Protein AF-A0A1J3GDL6-F1 (afdb_monomer_lite)

Secondary structure (DSSP, 8-state):
--------HHHHHHHHHHHHHHHHHHHHHHHHHHHHHHTTS-S--S-TTHHHHHHHHHHHS--HHHHSPTT----EEETTS-HHHHHHHHHHTT-S-EEEEETTEEEEEE-

Sequence (111 aa):
GEVIALLDIAKCLYDAIVRMERSVEKGKAIAAAVEGVEKNWGTSIAGPNTFMETLRERIFKPSLSTIIPENTKVLTVGFEETILEVTMKMVEYQSSSAMVMVENKLAGILT

Foldseek 3Di:
DDCPDDDPVVVVVVVVVVVLVVLVVVLVVVVVVVVVVCVVPDDDDDDPPDVVVVVCCCSVPPDPPNVDDDPPDAAEDEPPDDPVVVVVVCVVVVHPKYFYDDPNDGPDMDD

Organism: Noccaea caerulescens (NCBI:txid107243)

pLDDT: mean 80.89, std 15.31, range [46.44, 97.62]

InterPro domains:
  IPR046342 CBS domain superfamily [SSF54631] (51-111)

Radius of gyration: 22.68 Å; chains: 1; bounding box: 58×32×50 Å

Structure (mmCIF, N/CA/C/O backbone):
data_AF-A0A1J3GDL6-F1
#
_entry.id   AF-A0A1J3GDL6-F1
#
loop_
_atom_site.group_PDB
_atom_site.id
_atom_site.type_symbol
_atom_site.label_atom_id
_atom_site.label_alt_id
_atom_site.label_comp_id
_atom_site.label_asym_id
_atom_site.label_entity_id
_atom_site.label_seq_id
_atom_site.pdbx_PDB_ins_code
_atom_site.Cartn_x
_atom_site.Cartn_y
_atom_site.Cartn_z
_atom_site.occupancy
_atom_site.B_iso_or_equiv
_atom_site.auth_seq_id
_atom_site.auth_comp_id
_atom_site.auth_asym_id
_atom_site.auth_atom_id
_atom_site.pdbx_PDB_model_num
ATOM 1 N N . GLY A 1 1 ? -22.776 8.693 7.623 1.00 55.97 1 GLY A N 1
ATOM 2 C CA . GLY A 1 1 ? -21.449 9.141 7.178 1.00 55.97 1 GLY A CA 1
ATOM 3 C C . GLY A 1 1 ? -21.651 10.109 6.045 1.00 55.97 1 GLY A C 1
ATOM 4 O O . GLY A 1 1 ? -22.369 9.779 5.112 1.00 55.97 1 GLY A O 1
ATOM 5 N N . GLU A 1 2 ? -21.115 11.312 6.185 1.00 74.00 2 GLU A N 1
ATOM 6 C CA . GLU A 1 2 ? -21.140 12.331 5.140 1.00 74.00 2 GLU A CA 1
ATOM 7 C C . GLU A 1 2 ? -19.976 12.070 4.176 1.00 74.00 2 GLU A C 1
ATOM 9 O O . GLU A 1 2 ? -18.868 11.748 4.612 1.00 74.00 2 GLU A O 1
ATOM 14 N N . VAL A 1 3 ? -20.225 12.138 2.868 1.00 79.06 3 VAL A N 1
ATOM 15 C CA . VAL A 1 3 ? -19.162 11.999 1.865 1.00 79.06 3 VAL A CA 1
ATOM 16 C C . VAL A 1 3 ? -18.397 13.318 1.824 1.00 79.06 3 VAL A C 1
ATOM 18 O O . VAL A 1 3 ? -18.839 14.276 1.200 1.00 79.06 3 VAL A O 1
ATOM 21 N N . ILE A 1 4 ? -17.259 13.367 2.516 1.00 82.00 4 ILE A N 1
ATOM 22 C CA . ILE A 1 4 ? -16.439 14.583 2.653 1.00 82.00 4 ILE A CA 1
ATOM 23 C C . ILE A 1 4 ? -15.422 14.781 1.514 1.00 82.00 4 ILE A C 1
ATOM 25 O O . ILE A 1 4 ? -14.791 15.831 1.433 1.00 82.00 4 ILE A O 1
ATOM 29 N N . ALA A 1 5 ? -15.254 13.791 0.629 1.00 80.19 5 ALA A N 1
ATOM 30 C CA . ALA A 1 5 ? -14.424 13.879 -0.573 1.00 80.19 5 ALA A CA 1
ATOM 31 C C . ALA A 1 5 ? -14.796 12.787 -1.591 1.00 80.19 5 ALA A C 1
ATOM 33 O O . ALA A 1 5 ? -15.288 11.722 -1.217 1.00 80.19 5 ALA A O 1
ATOM 34 N N . LEU A 1 6 ? -14.508 13.037 -2.872 1.00 87.62 6 LEU A N 1
ATOM 35 C CA . LEU A 1 6 ? -14.639 12.064 -3.959 1.00 87.62 6 LEU A CA 1
ATOM 36 C C . LEU A 1 6 ? -13.286 11.885 -4.654 1.00 87.62 6 LEU A C 1
ATOM 38 O O . LEU A 1 6 ? -12.638 12.868 -5.018 1.00 87.62 6 LEU A O 1
ATOM 42 N N . LEU A 1 7 ? -12.869 10.633 -4.846 1.00 89.00 7 LEU A N 1
ATOM 43 C CA . LEU A 1 7 ? -11.665 10.300 -5.600 1.00 89.00 7 LEU A CA 1
ATOM 44 C C . LEU A 1 7 ? -12.026 10.048 -7.064 1.00 89.00 7 LEU A C 1
ATOM 46 O O . LEU A 1 7 ? -12.726 9.088 -7.383 1.00 89.00 7 LEU A O 1
ATOM 50 N N . ASP A 1 8 ? -11.504 10.881 -7.959 1.00 92.94 8 ASP A N 1
ATOM 51 C CA . ASP A 1 8 ? -11.576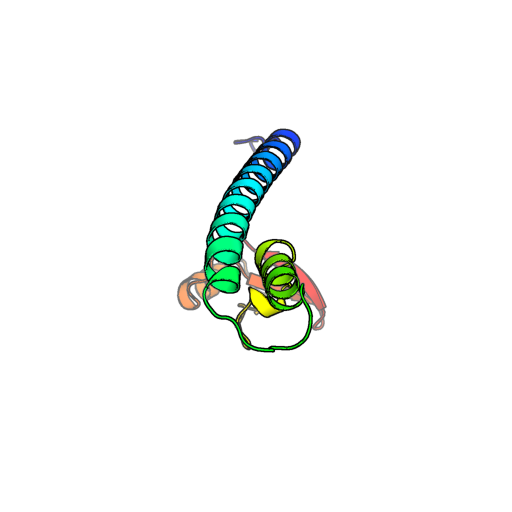 10.637 -9.397 1.00 92.94 8 ASP A CA 1
ATOM 52 C C . ASP A 1 8 ? -10.426 9.711 -9.821 1.00 92.94 8 ASP A C 1
ATOM 54 O O . ASP A 1 8 ? -9.307 10.146 -10.109 1.00 92.94 8 ASP A O 1
ATOM 58 N N . ILE A 1 9 ? -10.709 8.407 -9.833 1.00 94.00 9 ILE A N 1
ATOM 59 C CA . ILE A 1 9 ? -9.739 7.367 -10.200 1.00 94.00 9 ILE A CA 1
ATOM 60 C C . ILE A 1 9 ? -9.232 7.568 -11.635 1.00 94.00 9 ILE A C 1
ATOM 62 O O . ILE A 1 9 ? -8.053 7.329 -11.899 1.00 94.00 9 ILE A O 1
ATOM 66 N N . ALA A 1 10 ? -10.079 8.046 -12.555 1.00 95.25 10 ALA A N 1
ATOM 67 C CA . ALA A 1 10 ? -9.672 8.273 -13.937 1.00 95.25 10 ALA A CA 1
ATOM 68 C C . ALA A 1 10 ? -8.609 9.372 -14.002 1.00 95.25 10 ALA A C 1
ATOM 70 O O . ALA A 1 10 ? -7.546 9.166 -14.589 1.00 95.25 10 ALA A O 1
ATOM 71 N N . LYS A 1 11 ? -8.838 10.501 -13.321 1.00 94.75 11 LYS A N 1
ATOM 72 C CA . LYS A 1 11 ? -7.839 11.571 -13.216 1.00 94.75 11 LYS A CA 1
ATOM 73 C C . LYS A 1 11 ? -6.535 11.079 -12.586 1.00 94.75 11 LYS A C 1
ATOM 75 O O . LYS A 1 11 ? -5.466 11.374 -13.113 1.00 94.75 11 LYS A O 1
ATOM 80 N N . CYS A 1 12 ? -6.602 10.303 -11.501 1.00 93.94 12 CYS A N 1
ATOM 81 C CA . CYS A 1 12 ? -5.406 9.744 -10.866 1.00 93.94 12 CYS A CA 1
ATOM 82 C C . CYS A 1 12 ? -4.581 8.879 -11.829 1.00 93.94 12 CYS A C 1
ATOM 84 O O . CYS A 1 12 ? -3.355 8.994 -11.856 1.00 93.94 12 CYS A O 1
ATOM 86 N N . LEU A 1 13 ? -5.242 8.041 -12.633 1.00 93.06 13 LEU A N 1
ATOM 87 C CA . LEU A 1 13 ? -4.579 7.213 -13.639 1.00 93.06 13 LEU A CA 1
ATOM 88 C C . LEU A 1 13 ? -3.959 8.064 -14.751 1.00 93.06 13 LEU A C 1
ATOM 90 O O . LEU A 1 13 ? -2.803 7.838 -15.103 1.00 93.06 13 LEU A O 1
ATOM 94 N N . TYR A 1 14 ? -4.670 9.072 -15.262 1.00 95.25 14 TYR A N 1
ATOM 95 C CA . TYR A 1 14 ? -4.119 9.983 -16.270 1.00 95.25 14 TYR A CA 1
ATOM 96 C C . TYR A 1 14 ? -2.898 10.744 -15.751 1.00 95.25 14 TYR A C 1
ATOM 98 O O . TYR A 1 14 ? -1.859 10.757 -16.410 1.00 95.25 14 TYR A O 1
ATOM 106 N N . ASP A 1 15 ? -2.977 11.313 -14.548 1.00 95.38 15 ASP A N 1
ATOM 107 C CA . ASP A 1 15 ? -1.854 12.014 -13.924 1.00 95.38 15 ASP A CA 1
ATOM 108 C C . ASP A 1 15 ? -0.650 11.075 -13.719 1.00 95.38 15 ASP A C 1
ATOM 110 O O . ASP A 1 15 ? 0.502 11.482 -13.905 1.00 95.38 15 ASP A O 1
ATOM 114 N N . ALA A 1 16 ? -0.893 9.806 -13.368 1.00 90.56 16 ALA A N 1
ATOM 115 C CA . ALA A 1 16 ? 0.151 8.792 -13.239 1.00 90.56 16 ALA A CA 1
ATOM 116 C C . ALA A 1 16 ? 0.800 8.444 -14.588 1.00 90.56 16 ALA A C 1
ATOM 118 O O . ALA A 1 16 ? 2.029 8.394 -14.672 1.00 90.56 16 ALA A O 1
ATOM 119 N N . ILE A 1 17 ? 0.004 8.270 -15.648 1.00 87.88 17 ILE A N 1
ATOM 120 C CA . ILE A 1 17 ? 0.501 8.014 -17.009 1.00 87.88 17 ILE A CA 1
ATOM 121 C C . ILE A 1 17 ? 1.363 9.187 -17.482 1.00 87.88 17 ILE A C 1
ATOM 123 O O . ILE A 1 17 ? 2.511 8.978 -17.866 1.00 87.88 17 ILE A O 1
ATOM 127 N N . VAL A 1 18 ? 0.876 10.424 -17.352 1.00 93.50 18 VAL A N 1
ATOM 128 C CA . VAL A 1 18 ? 1.622 11.631 -17.751 1.00 93.50 18 VAL A CA 1
ATOM 129 C C . VAL A 1 18 ? 2.946 11.746 -16.992 1.00 93.50 18 VAL A C 1
ATOM 131 O O . VAL A 1 18 ? 3.977 12.118 -17.559 1.00 93.50 18 VAL A O 1
ATOM 134 N N . ARG A 1 19 ? 2.958 11.423 -15.692 1.00 87.44 19 ARG A N 1
ATOM 135 C CA . ARG A 1 19 ? 4.201 11.380 -14.905 1.00 87.44 19 ARG A CA 1
ATOM 136 C C . ARG A 1 19 ? 5.159 10.311 -15.423 1.00 87.44 19 ARG A C 1
ATOM 138 O O . ARG A 1 19 ? 6.351 10.592 -15.543 1.00 87.44 19 ARG A O 1
ATOM 145 N N . MET A 1 20 ? 4.657 9.123 -15.745 1.00 81.06 20 MET A N 1
ATOM 146 C CA . MET A 1 20 ? 5.466 8.036 -16.291 1.00 81.06 20 MET A CA 1
ATOM 147 C C . MET A 1 20 ? 6.065 8.407 -17.655 1.00 81.06 20 MET A C 1
ATOM 149 O O . MET A 1 20 ? 7.265 8.234 -17.848 1.00 81.06 20 MET A O 1
ATOM 153 N N . GLU A 1 21 ? 5.287 9.000 -18.562 1.00 84.44 21 GLU A N 1
ATOM 154 C CA . GLU A 1 21 ? 5.756 9.463 -19.878 1.00 84.44 21 GLU A CA 1
ATOM 155 C C . GLU A 1 21 ? 6.878 10.503 -19.762 1.00 84.44 21 GLU A C 1
ATOM 157 O O . GLU A 1 21 ? 7.899 10.408 -20.447 1.00 84.44 21 GLU A O 1
ATOM 162 N N . ARG A 1 22 ? 6.754 11.459 -18.830 1.00 85.12 22 ARG A N 1
ATOM 163 C CA . ARG A 1 22 ? 7.824 12.433 -18.548 1.00 85.12 22 ARG A CA 1
ATOM 164 C C . ARG A 1 22 ? 9.096 11.762 -18.035 1.00 85.12 22 ARG A C 1
ATOM 166 O O . ARG A 1 22 ? 10.195 12.189 -18.387 1.00 85.12 22 ARG A O 1
ATOM 173 N N . SER A 1 23 ? 8.968 10.736 -17.197 1.00 76.44 23 SER A N 1
ATOM 174 C CA . SER A 1 23 ? 10.115 9.959 -16.714 1.00 76.44 23 SER A CA 1
ATOM 175 C C . SER A 1 23 ? 10.776 9.157 -17.837 1.00 76.44 23 SER A C 1
ATOM 177 O O . SER A 1 23 ? 12.002 9.088 -17.884 1.00 76.44 23 SER A O 1
ATOM 179 N N . VAL A 1 24 ? 9.994 8.618 -18.780 1.00 75.25 24 VAL A N 1
ATOM 180 C CA . VAL A 1 24 ? 10.518 7.957 -19.987 1.00 75.25 24 VAL A CA 1
ATOM 181 C C . VAL A 1 24 ? 11.329 8.932 -20.835 1.00 75.25 24 VAL A C 1
ATOM 183 O O . VAL A 1 24 ? 12.438 8.596 -21.244 1.00 75.25 24 VAL A O 1
ATOM 186 N N . GLU A 1 25 ? 10.831 10.150 -21.057 1.00 77.19 25 GLU A N 1
ATOM 187 C CA . GLU A 1 25 ? 11.543 11.153 -21.858 1.00 77.19 25 GLU A CA 1
ATOM 188 C C . GLU A 1 25 ? 12.871 11.577 -21.210 1.00 77.19 25 GLU A C 1
ATOM 190 O O . GLU A 1 25 ? 13.902 11.654 -21.877 1.00 77.19 25 GLU A O 1
ATOM 195 N N . LYS A 1 26 ? 12.891 11.735 -19.879 1.00 71.88 26 LYS A N 1
ATOM 196 C CA . LYS A 1 26 ? 14.141 11.935 -19.125 1.00 71.88 26 LYS A CA 1
ATOM 197 C C . LYS A 1 26 ? 15.092 10.743 -19.268 1.00 71.88 26 LYS A C 1
ATOM 199 O O . LYS A 1 26 ? 16.293 10.939 -19.430 1.00 71.88 26 LYS A O 1
ATOM 204 N N . GLY A 1 27 ? 14.562 9.520 -19.251 1.00 68.56 27 GLY A N 1
ATOM 205 C CA . GLY A 1 27 ? 15.327 8.298 -19.502 1.00 68.56 27 GLY A CA 1
ATOM 206 C C . GLY A 1 27 ? 15.973 8.266 -20.891 1.00 68.56 27 GLY A C 1
ATOM 207 O O . GLY A 1 27 ? 17.126 7.863 -21.008 1.00 68.56 27 GLY A O 1
ATOM 208 N N . LYS A 1 28 ? 15.284 8.752 -21.934 1.00 68.50 28 LYS A N 1
ATOM 209 C CA . LYS A 1 28 ? 15.857 8.879 -23.288 1.00 68.50 28 LYS A CA 1
ATOM 210 C C . LYS A 1 28 ? 17.007 9.882 -23.341 1.00 68.50 28 LYS A C 1
ATOM 212 O O . LYS A 1 28 ? 18.016 9.600 -23.975 1.00 68.50 28 LYS A O 1
ATOM 217 N N . ALA A 1 29 ? 16.883 11.023 -22.659 1.00 74.12 29 ALA A N 1
ATOM 218 C CA . ALA A 1 29 ? 17.969 12.000 -22.575 1.00 74.12 29 ALA A CA 1
ATOM 219 C C . ALA A 1 29 ? 19.215 11.410 -21.888 1.00 74.12 29 ALA A C 1
ATOM 221 O O . ALA A 1 29 ? 20.335 11.643 -22.336 1.00 74.12 29 ALA A O 1
ATOM 222 N N . ILE A 1 30 ? 19.017 10.596 -20.843 1.00 66.12 30 ILE A N 1
ATOM 223 C CA . ILE A 1 30 ? 20.100 9.847 -20.189 1.00 66.12 30 ILE A CA 1
ATOM 224 C C . ILE A 1 30 ? 20.722 8.836 -21.161 1.00 66.12 30 ILE A C 1
ATOM 226 O O . ILE A 1 30 ? 21.941 8.808 -21.292 1.00 66.12 30 ILE A O 1
ATOM 230 N N . ALA A 1 31 ? 19.913 8.047 -21.876 1.00 66.44 31 ALA A N 1
ATOM 231 C CA . ALA A 1 31 ? 20.414 7.088 -22.863 1.00 66.44 31 ALA A CA 1
ATOM 232 C C . ALA A 1 31 ? 21.248 7.771 -23.963 1.00 66.44 31 ALA A C 1
ATOM 234 O O . ALA A 1 31 ? 22.363 7.340 -24.241 1.00 66.44 31 ALA A O 1
ATOM 235 N N . ALA A 1 32 ? 20.770 8.894 -24.508 1.00 70.00 32 ALA A N 1
ATOM 236 C CA . ALA A 1 32 ? 21.493 9.670 -25.515 1.00 70.00 32 ALA A CA 1
ATOM 237 C C . ALA A 1 32 ? 22.825 10.240 -24.989 1.00 70.00 32 ALA A C 1
ATOM 239 O O . ALA A 1 32 ? 23.821 10.266 -25.711 1.00 70.00 32 ALA A O 1
ATOM 240 N N . ALA A 1 33 ? 22.868 10.674 -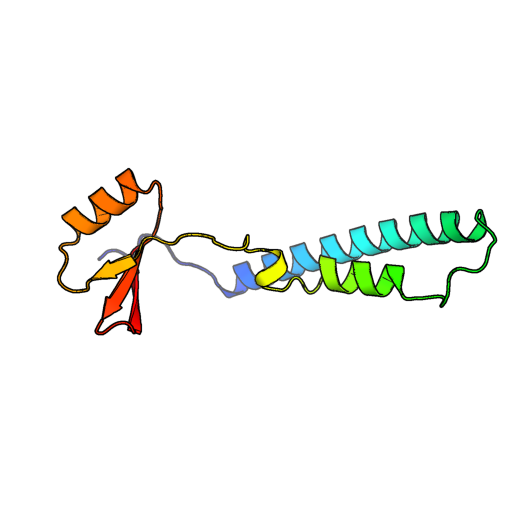23.724 1.00 66.88 33 ALA A N 1
ATOM 241 C CA . ALA A 1 33 ? 24.109 11.116 -23.089 1.00 66.88 33 ALA A CA 1
ATOM 242 C C . ALA A 1 33 ? 25.112 9.961 -22.899 1.00 66.88 33 ALA A C 1
ATOM 244 O O . ALA A 1 33 ? 26.317 10.170 -23.033 1.00 66.88 33 ALA A O 1
ATOM 245 N N . VAL A 1 34 ? 24.628 8.745 -22.622 1.00 60.75 34 VAL A N 1
ATOM 246 C CA . VAL A 1 34 ? 25.456 7.543 -22.423 1.00 60.75 34 VAL A CA 1
ATOM 247 C C . VAL A 1 34 ? 25.996 6.983 -23.746 1.00 60.75 34 VAL A C 1
ATOM 249 O O . VAL A 1 34 ? 27.173 6.630 -23.799 1.00 60.75 34 VAL A O 1
ATOM 252 N N . GLU A 1 35 ? 25.221 6.996 -24.837 1.00 62.94 35 GLU A N 1
ATOM 253 C CA . GLU A 1 35 ? 25.708 6.613 -26.180 1.00 62.94 35 GLU A CA 1
ATOM 254 C C . GLU A 1 35 ? 26.934 7.441 -26.621 1.00 62.94 35 GLU A C 1
ATOM 256 O O . GLU A 1 35 ? 27.831 6.945 -27.310 1.00 62.94 35 GLU A O 1
ATOM 261 N N . GLY A 1 36 ? 27.002 8.712 -26.206 1.00 59.75 36 GLY A N 1
ATOM 262 C CA . GLY A 1 36 ? 28.156 9.583 -26.449 1.00 59.75 36 GLY A CA 1
ATOM 263 C C . GLY A 1 36 ? 29.415 9.182 -25.669 1.00 59.75 36 GLY A C 1
ATOM 264 O O . GLY A 1 36 ? 30.527 9.441 -26.126 1.00 59.75 36 GLY A O 1
ATOM 265 N N . VAL A 1 37 ? 29.254 8.519 -24.521 1.00 56.50 37 VAL A N 1
ATOM 266 C CA . VAL A 1 37 ? 30.350 8.047 -23.661 1.00 56.50 37 VAL A CA 1
ATOM 267 C C . VAL A 1 37 ? 30.890 6.699 -24.143 1.00 56.50 37 VAL A C 1
ATOM 269 O O . VAL A 1 37 ? 32.106 6.515 -24.180 1.00 56.50 37 VAL A O 1
ATOM 272 N N . GLU A 1 38 ? 30.026 5.783 -24.591 1.00 54.34 38 GLU A N 1
ATOM 273 C CA . GLU A 1 38 ? 30.443 4.475 -25.125 1.00 54.34 38 GLU A CA 1
ATOM 274 C C . GLU A 1 38 ? 31.303 4.606 -26.392 1.00 54.34 38 GLU A C 1
ATOM 276 O O . GLU A 1 38 ? 32.297 3.895 -26.549 1.00 54.34 38 GLU A O 1
ATOM 281 N N . LYS A 1 39 ? 31.004 5.587 -27.256 1.00 56.34 39 LYS A N 1
ATOM 282 C CA . LYS A 1 39 ? 31.831 5.901 -28.437 1.00 56.34 39 LYS A CA 1
ATOM 283 C C . LYS A 1 39 ? 33.246 6.372 -28.088 1.00 56.34 39 LYS A C 1
ATOM 285 O O . LYS A 1 39 ? 34.136 6.250 -28.925 1.00 56.34 39 LYS A O 1
ATOM 290 N N . ASN A 1 40 ? 33.463 6.890 -26.878 1.00 52.38 40 ASN A N 1
ATOM 291 C CA . ASN A 1 40 ? 34.753 7.424 -26.442 1.00 52.38 40 ASN A CA 1
ATOM 292 C C . ASN A 1 40 ? 35.596 6.408 -25.645 1.00 52.38 40 ASN A C 1
ATOM 294 O O . ASN A 1 40 ? 36.785 6.637 -25.438 1.00 52.38 40 ASN A O 1
ATOM 298 N N . TRP A 1 41 ? 35.012 5.284 -25.212 1.00 53.16 41 TRP A N 1
ATOM 299 C CA . TRP A 1 41 ? 35.657 4.326 -24.300 1.00 53.16 41 TRP A CA 1
ATOM 300 C C . TRP A 1 41 ? 36.130 3.033 -24.973 1.00 53.16 41 TRP A C 1
ATOM 302 O O . TRP A 1 41 ? 36.235 2.009 -24.311 1.00 53.16 41 TRP A O 1
ATOM 312 N N . GLY A 1 42 ? 36.410 3.061 -26.280 1.00 54.53 42 GLY A N 1
ATOM 313 C CA . GLY A 1 42 ? 36.667 1.881 -27.112 1.00 54.53 42 GLY A CA 1
ATOM 314 C C . GLY A 1 42 ? 37.398 0.726 -26.418 1.00 54.53 42 GLY A C 1
ATOM 315 O O . GLY A 1 42 ? 38.620 0.727 -26.347 1.00 54.53 42 GLY A O 1
ATOM 316 N N . THR A 1 43 ? 36.655 -0.266 -25.915 1.00 46.44 43 THR A N 1
ATOM 317 C CA . THR A 1 43 ? 37.093 -1.655 -25.701 1.00 46.44 43 THR A CA 1
ATOM 318 C C . THR A 1 43 ? 35.933 -2.530 -25.206 1.00 46.44 43 THR A C 1
ATOM 320 O O . THR A 1 43 ? 35.421 -2.361 -24.108 1.00 46.44 43 THR A O 1
ATOM 323 N N . SER A 1 44 ? 35.544 -3.488 -26.048 1.00 51.12 44 SER A N 1
ATOM 324 C CA . SER A 1 44 ? 35.141 -4.869 -25.742 1.00 51.12 44 SER A CA 1
ATOM 325 C C . SER A 1 44 ? 34.599 -5.211 -24.341 1.00 51.12 44 SER A C 1
ATOM 327 O O . SER A 1 44 ? 35.176 -6.053 -23.652 1.00 51.12 44 SER A O 1
ATOM 329 N N . ILE A 1 45 ? 33.438 -4.676 -23.961 1.00 49.09 45 ILE A N 1
ATOM 330 C CA . ILE A 1 45 ? 32.577 -5.302 -22.946 1.00 49.09 45 ILE A CA 1
ATOM 331 C C . ILE A 1 45 ? 31.340 -5.837 -23.675 1.00 49.09 45 ILE A C 1
ATOM 333 O O . ILE A 1 45 ? 30.750 -5.164 -24.513 1.00 49.09 45 ILE A O 1
ATOM 337 N N . ALA A 1 46 ? 31.040 -7.111 -23.449 1.00 49.16 46 ALA A N 1
ATOM 338 C CA . ALA A 1 46 ? 30.122 -7.923 -24.236 1.00 49.16 46 ALA A CA 1
ATOM 339 C C . ALA A 1 46 ? 28.719 -7.304 -24.447 1.00 49.16 46 ALA A C 1
ATOM 341 O O . ALA A 1 46 ? 27.984 -7.071 -23.490 1.00 49.16 46 ALA A O 1
ATOM 342 N N . GLY A 1 47 ? 28.324 -7.175 -25.722 1.00 52.84 47 GLY A N 1
ATOM 343 C CA . GLY A 1 47 ? 26.936 -7.016 -26.182 1.00 52.84 47 GLY A CA 1
ATOM 344 C C . GLY A 1 47 ? 26.396 -5.572 -26.193 1.00 52.84 47 GLY A C 1
ATOM 345 O O . GLY A 1 47 ? 26.305 -4.979 -25.125 1.00 52.84 47 GLY A O 1
ATOM 346 N N . PRO A 1 48 ? 25.930 -5.020 -27.337 1.00 52.53 48 PRO A N 1
ATOM 347 C CA . PRO A 1 48 ? 25.551 -3.601 -27.464 1.00 52.53 48 PRO A CA 1
ATOM 348 C C . PRO A 1 48 ? 24.358 -3.095 -26.630 1.00 52.53 48 PRO A C 1
ATOM 350 O O . PRO A 1 48 ? 23.978 -1.950 -26.806 1.00 52.53 48 PRO A O 1
ATOM 353 N N . ASN A 1 49 ? 23.719 -3.896 -25.770 1.00 57.09 49 ASN A N 1
ATOM 354 C CA . ASN A 1 49 ? 22.389 -3.556 -25.233 1.00 57.09 49 ASN A CA 1
ATOM 355 C C . ASN A 1 49 ? 22.165 -3.900 -23.745 1.00 57.09 49 ASN A C 1
ATOM 357 O O . ASN A 1 49 ? 21.134 -3.532 -23.188 1.00 57.09 49 ASN A O 1
ATOM 361 N N . THR A 1 50 ? 23.100 -4.567 -23.061 1.00 62.12 50 THR A N 1
ATOM 362 C CA . THR A 1 50 ? 22.836 -5.175 -21.737 1.00 62.12 50 THR A CA 1
ATOM 363 C C . THR A 1 50 ? 22.703 -4.154 -20.601 1.00 62.12 50 THR A C 1
ATOM 365 O O . THR A 1 50 ? 21.839 -4.296 -19.731 1.00 62.12 50 THR A O 1
ATOM 368 N N . PHE A 1 51 ? 23.508 -3.086 -20.605 1.00 69.25 51 PHE A N 1
ATOM 369 C CA . PHE A 1 51 ? 23.435 -2.025 -19.593 1.00 69.25 51 PHE A CA 1
ATOM 370 C C . PHE A 1 51 ? 22.152 -1.193 -19.723 1.00 69.25 51 PHE A C 1
ATOM 372 O O . PHE A 1 51 ? 21.455 -0.966 -18.731 1.00 69.25 51 PHE A O 1
ATOM 379 N N . MET A 1 52 ? 21.795 -0.791 -20.947 1.00 66.56 52 MET A N 1
ATOM 380 C CA . MET A 1 52 ? 20.557 -0.053 -21.213 1.00 66.56 52 MET A CA 1
ATOM 381 C C . MET A 1 52 ? 19.307 -0.885 -20.927 1.00 66.56 52 MET A C 1
ATOM 383 O O . MET A 1 52 ? 18.351 -0.357 -20.361 1.00 66.56 52 MET A O 1
ATOM 387 N N . GLU A 1 53 ? 19.308 -2.176 -21.264 1.00 68.44 53 GLU A N 1
ATOM 388 C CA . GLU A 1 53 ? 18.224 -3.089 -20.894 1.00 68.44 53 GLU A CA 1
ATOM 389 C C . GLU A 1 53 ? 18.094 -3.206 -19.371 1.00 68.44 53 GLU A C 1
ATOM 391 O O . GLU A 1 53 ? 16.992 -3.060 -18.845 1.00 68.44 53 GLU A O 1
ATOM 396 N N . THR A 1 54 ? 19.211 -3.337 -18.647 1.00 69.12 54 THR A N 1
ATOM 397 C CA . THR A 1 54 ? 19.220 -3.396 -17.173 1.00 69.12 54 THR A CA 1
ATOM 398 C C . THR A 1 54 ? 18.686 -2.108 -16.542 1.00 69.12 54 THR A C 1
ATOM 400 O O . THR A 1 54 ? 17.883 -2.151 -15.608 1.00 69.12 54 THR A O 1
ATOM 403 N N . LEU A 1 55 ? 19.100 -0.943 -17.052 1.00 69.81 55 LEU A N 1
ATOM 404 C CA . LEU A 1 55 ? 18.579 0.349 -16.603 1.00 69.81 55 LEU A CA 1
ATOM 405 C C . LEU A 1 55 ? 17.086 0.486 -16.906 1.00 69.81 55 LEU A C 1
ATOM 407 O O . LEU A 1 55 ? 16.325 0.920 -16.044 1.00 69.81 55 LEU A O 1
ATOM 411 N N . ARG A 1 56 ? 16.649 0.089 -18.106 1.00 68.06 56 ARG A N 1
ATOM 412 C CA . ARG A 1 56 ? 15.240 0.127 -18.503 1.00 68.06 56 ARG A CA 1
ATOM 413 C C . ARG A 1 56 ? 14.389 -0.768 -17.606 1.00 68.06 56 ARG A C 1
ATOM 415 O O . ARG A 1 56 ? 13.327 -0.335 -17.166 1.00 68.06 56 ARG A O 1
ATOM 422 N N . GLU A 1 57 ? 14.845 -1.981 -17.308 1.00 69.31 57 GLU A N 1
ATOM 423 C CA . GLU A 1 57 ? 14.155 -2.879 -16.382 1.00 69.31 57 GLU A CA 1
ATOM 424 C C . GLU A 1 57 ? 14.069 -2.277 -14.978 1.00 69.31 57 GLU A C 1
ATOM 426 O O . GLU A 1 57 ? 12.982 -2.203 -14.416 1.00 69.31 57 GLU A O 1
ATOM 431 N N . ARG A 1 58 ? 15.166 -1.743 -14.429 1.00 67.25 58 ARG A N 1
ATOM 432 C CA . ARG A 1 58 ? 15.143 -1.154 -13.079 1.0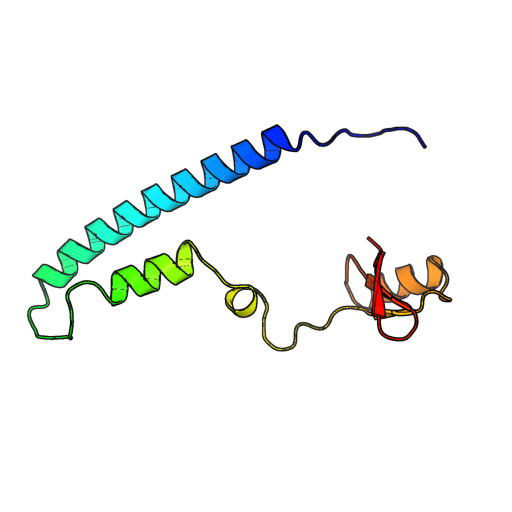0 67.25 58 ARG A CA 1
ATOM 433 C C . ARG A 1 58 ? 14.294 0.111 -12.968 1.00 67.25 58 ARG A C 1
ATOM 435 O O . ARG A 1 58 ? 13.666 0.322 -1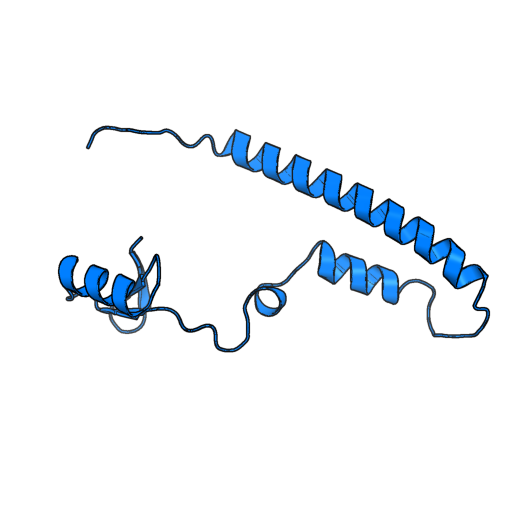1.937 1.00 67.25 58 ARG A O 1
ATOM 442 N N . ILE A 1 59 ? 14.282 0.959 -13.996 1.00 69.31 59 ILE A N 1
ATOM 443 C CA . ILE A 1 59 ? 13.592 2.257 -13.958 1.00 69.31 59 ILE A CA 1
ATOM 444 C C . ILE A 1 59 ? 12.104 2.113 -14.295 1.00 69.31 59 ILE A C 1
ATOM 446 O O . ILE A 1 59 ? 11.272 2.766 -13.670 1.00 69.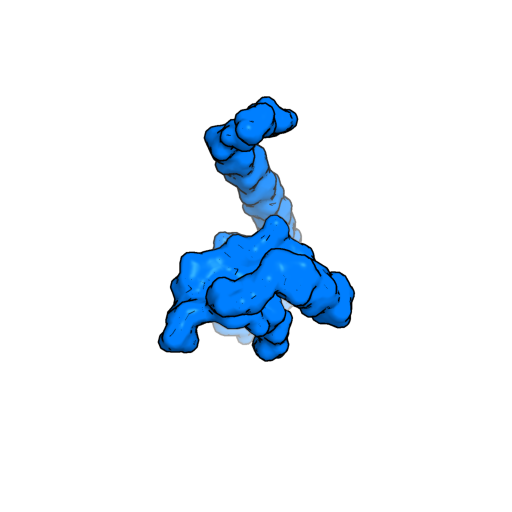31 59 ILE A O 1
ATOM 450 N N . PHE A 1 60 ? 11.755 1.274 -15.274 1.00 68.94 60 PHE A N 1
ATOM 451 C CA . PHE A 1 60 ? 10.380 1.177 -15.785 1.00 68.94 60 PHE A CA 1
ATOM 452 C C . PHE A 1 60 ? 9.642 -0.085 -15.344 1.00 68.94 60 PHE A C 1
ATOM 454 O O . PHE A 1 60 ? 8.427 -0.165 -15.514 1.00 68.94 60 PHE A O 1
ATOM 461 N N . LYS A 1 61 ? 10.352 -1.068 -14.787 1.00 69.44 61 LYS A N 1
ATOM 462 C CA . LYS A 1 61 ? 9.782 -2.305 -14.244 1.00 69.44 61 LYS A CA 1
ATOM 463 C C . LYS A 1 61 ? 10.349 -2.613 -12.852 1.00 69.44 61 LYS A C 1
ATOM 465 O O . LYS A 1 61 ? 10.857 -3.716 -12.633 1.00 69.44 61 LYS A O 1
ATOM 470 N N . PRO A 1 62 ? 10.278 -1.674 -11.891 1.00 72.69 62 PRO A N 1
ATOM 471 C CA . PRO A 1 62 ? 10.672 -2.005 -10.536 1.00 72.69 62 PRO A CA 1
ATOM 472 C C . PRO A 1 62 ? 9.775 -3.141 -10.028 1.00 72.69 62 PRO A C 1
ATOM 474 O O . PRO A 1 62 ? 8.551 -3.116 -10.171 1.00 72.69 62 PRO A O 1
ATOM 477 N N . SER A 1 63 ? 10.394 -4.167 -9.460 1.00 80.75 63 SER A N 1
ATOM 478 C CA . SER A 1 63 ? 9.683 -5.230 -8.753 1.00 80.75 63 SER A CA 1
ATOM 479 C C . SER A 1 63 ? 9.465 -4.815 -7.298 1.00 80.75 63 SER A C 1
ATOM 481 O O . SER A 1 63 ? 10.189 -3.964 -6.771 1.00 80.75 63 SER A O 1
ATOM 483 N N . LEU A 1 64 ? 8.502 -5.435 -6.609 1.00 81.94 64 LEU A N 1
ATOM 484 C CA . LEU A 1 64 ? 8.293 -5.165 -5.181 1.00 81.94 64 LEU A CA 1
ATOM 485 C C . LEU A 1 64 ? 9.569 -5.408 -4.364 1.00 81.94 64 LEU A C 1
ATOM 487 O O . LEU A 1 64 ? 9.856 -4.626 -3.469 1.00 81.94 64 LEU A O 1
ATOM 491 N N . SER A 1 65 ? 10.387 -6.400 -4.726 1.00 81.12 65 SER A N 1
ATOM 492 C CA . SER A 1 65 ? 11.675 -6.665 -4.070 1.00 81.12 65 SER A CA 1
ATOM 493 C C . SER A 1 65 ? 12.721 -5.567 -4.282 1.00 81.12 65 SER A C 1
ATOM 495 O O . SER A 1 65 ? 13.641 -5.446 -3.485 1.00 81.12 65 SER A O 1
ATOM 497 N N . THR A 1 66 ? 12.606 -4.755 -5.339 1.00 76.69 66 THR A N 1
ATOM 498 C CA . THR A 1 66 ? 13.491 -3.590 -5.542 1.00 76.69 66 THR A CA 1
ATOM 499 C C . THR A 1 66 ? 13.034 -2.340 -4.792 1.00 76.69 66 THR A C 1
ATOM 501 O O . THR A 1 66 ? 13.826 -1.419 -4.623 1.00 76.69 66 THR A O 1
ATOM 504 N N . ILE A 1 67 ? 11.769 -2.296 -4.361 1.00 80.94 67 ILE A N 1
ATOM 505 C CA . ILE A 1 67 ? 11.169 -1.143 -3.672 1.00 80.94 67 ILE A CA 1
ATOM 506 C C . ILE A 1 67 ? 11.104 -1.382 -2.161 1.00 80.94 67 ILE A C 1
ATOM 508 O O . ILE A 1 67 ? 11.321 -0.460 -1.379 1.00 80.94 67 ILE A O 1
ATOM 512 N N . ILE A 1 68 ? 10.783 -2.608 -1.752 1.00 85.00 68 ILE A N 1
ATOM 513 C CA . ILE A 1 68 ? 10.576 -2.993 -0.360 1.00 85.00 68 ILE A CA 1
ATOM 514 C C . ILE A 1 68 ? 11.898 -3.542 0.187 1.00 85.00 68 ILE A C 1
ATOM 516 O O . ILE A 1 68 ? 12.371 -4.565 -0.313 1.00 85.00 68 ILE A O 1
ATOM 520 N N . PRO A 1 69 ? 12.493 -2.908 1.213 1.00 82.88 69 PRO A N 1
ATOM 521 C CA . PRO A 1 69 ? 13.664 -3.448 1.890 1.00 82.88 69 PRO A CA 1
ATOM 522 C C . PRO A 1 69 ? 13.395 -4.856 2.420 1.00 82.88 69 PRO A C 1
ATOM 524 O O . PRO A 1 69 ? 12.331 -5.120 2.999 1.00 82.88 69 PRO A O 1
ATOM 527 N N . GLU A 1 70 ? 14.380 -5.743 2.281 1.00 77.69 70 GLU A N 1
ATOM 528 C CA . GLU A 1 70 ? 14.350 -7.049 2.932 1.00 77.69 70 GLU A CA 1
ATOM 529 C C . GLU A 1 70 ? 14.151 -6.844 4.444 1.00 77.69 70 GLU A C 1
ATOM 531 O O . GLU A 1 70 ? 14.900 -6.108 5.087 1.00 77.69 70 GLU A O 1
ATOM 536 N N . ASN A 1 71 ? 13.127 -7.491 5.012 1.00 77.56 71 ASN A N 1
ATOM 537 C CA . ASN A 1 71 ? 12.707 -7.385 6.420 1.00 77.56 71 ASN A CA 1
ATOM 538 C C . ASN A 1 71 ? 11.934 -6.117 6.817 1.00 77.56 71 ASN A C 1
ATOM 540 O O . ASN A 1 71 ? 11.939 -5.740 7.992 1.00 77.56 71 ASN A O 1
ATOM 544 N N . THR A 1 72 ? 11.219 -5.484 5.883 1.00 82.81 72 THR A N 1
ATOM 545 C CA . THR A 1 72 ? 10.213 -4.474 6.250 1.00 82.81 72 THR A CA 1
ATOM 546 C C . THR A 1 72 ? 9.207 -5.091 7.222 1.00 82.81 72 THR A C 1
ATOM 548 O O . THR A 1 72 ? 8.477 -6.018 6.867 1.00 82.81 72 THR A O 1
ATOM 551 N N . LYS A 1 73 ? 9.190 -4.607 8.467 1.00 83.62 73 LYS A N 1
ATOM 552 C CA . LYS A 1 73 ? 8.250 -5.086 9.478 1.00 83.62 73 LYS A CA 1
ATOM 553 C C . LYS A 1 73 ? 6.955 -4.287 9.382 1.00 83.62 73 LYS A C 1
ATOM 555 O O . LYS A 1 73 ? 6.986 -3.060 9.334 1.00 83.62 73 LYS A O 1
ATOM 560 N N . VAL A 1 74 ? 5.829 -4.991 9.363 1.00 90.12 74 VAL A N 1
ATOM 561 C CA . VAL A 1 74 ? 4.494 -4.393 9.294 1.00 90.12 74 VAL A CA 1
ATOM 562 C C . VAL A 1 74 ? 3.747 -4.732 10.576 1.00 90.12 74 VAL A C 1
ATOM 564 O O . VAL A 1 74 ? 3.768 -5.882 11.026 1.00 90.12 74 VAL A O 1
ATOM 567 N N . LEU A 1 75 ? 3.099 -3.731 11.176 1.00 95.75 75 LEU A N 1
ATOM 568 C CA . LEU A 1 75 ? 2.272 -3.938 12.358 1.00 95.75 75 LEU A CA 1
ATOM 569 C C . LEU A 1 75 ? 1.139 -4.907 12.012 1.00 95.75 75 LEU A C 1
ATOM 571 O O . LEU A 1 75 ? 0.356 -4.661 11.098 1.00 95.75 75 LEU A O 1
ATOM 575 N N . THR A 1 76 ? 1.076 -6.007 12.751 1.00 95.62 76 THR A N 1
ATOM 576 C CA . THR A 1 76 ? 0.074 -7.057 12.583 1.00 95.62 76 THR A CA 1
ATOM 577 C C . THR A 1 76 ? -0.764 -7.129 13.850 1.00 95.62 76 THR A C 1
ATOM 579 O O . THR A 1 76 ? -0.201 -7.188 14.944 1.00 95.62 76 THR A O 1
ATOM 582 N N . VAL A 1 77 ? -2.085 -7.117 13.702 1.00 96.94 77 VAL A N 1
ATOM 583 C CA . VAL A 1 77 ? -3.045 -7.145 14.812 1.00 96.94 77 VAL A CA 1
ATOM 584 C C . VAL A 1 77 ? -4.102 -8.220 14.593 1.00 96.94 77 VAL A C 1
ATOM 586 O O . VAL A 1 77 ? -4.408 -8.596 13.459 1.00 96.94 77 VAL A O 1
ATOM 589 N N . GLY A 1 78 ? -4.639 -8.746 15.688 1.00 96.25 78 GLY A N 1
ATOM 590 C CA . GLY A 1 78 ? -5.747 -9.691 15.675 1.00 96.25 78 GLY A CA 1
ATOM 591 C C . GLY A 1 78 ? -7.088 -8.997 15.452 1.00 96.25 78 GLY A C 1
ATOM 592 O O . GLY A 1 78 ? -7.275 -7.838 15.809 1.00 96.25 78 GLY A O 1
ATOM 593 N N . PHE A 1 79 ? -8.044 -9.731 14.888 1.00 93.38 79 PHE A N 1
ATOM 594 C CA . PHE A 1 79 ? -9.408 -9.239 14.667 1.00 93.38 79 PHE A CA 1
ATOM 595 C C . PHE A 1 79 ? -10.199 -8.971 15.961 1.00 93.38 79 PHE A C 1
ATOM 597 O O . PHE A 1 79 ? -11.115 -8.158 15.954 1.00 93.38 79 PHE A O 1
ATOM 604 N N . GLU A 1 80 ? -9.831 -9.624 17.066 1.00 94.00 80 GLU A N 1
ATOM 605 C CA . GLU A 1 80 ? -10.478 -9.454 18.379 1.00 94.00 80 GLU A CA 1
ATOM 606 C C . GLU A 1 80 ? -10.023 -8.186 19.124 1.00 94.00 80 GLU A C 1
ATOM 608 O O . GLU A 1 80 ? -10.599 -7.823 20.149 1.00 94.00 80 GLU A O 1
ATOM 613 N N . GLU A 1 81 ? -8.966 -7.525 18.646 1.00 95.56 81 GLU A N 1
ATOM 614 C CA . GLU A 1 81 ? -8.441 -6.317 19.277 1.00 95.56 81 GLU A CA 1
ATOM 615 C C . GLU A 1 81 ? -9.363 -5.123 19.036 1.00 95.56 81 GLU A C 1
ATOM 617 O O . GLU A 1 81 ? -9.917 -4.933 17.950 1.00 95.56 81 GLU A O 1
ATOM 622 N N . THR A 1 82 ? -9.505 -4.267 20.045 1.00 96.75 82 THR A N 1
ATOM 623 C CA . THR A 1 82 ? -10.324 -3.066 19.901 1.00 96.75 82 THR A CA 1
ATOM 624 C C . THR A 1 82 ? -9.621 -2.028 19.031 1.00 96.75 82 THR A C 1
ATOM 626 O O . THR A 1 82 ? -8.395 -1.914 19.011 1.00 96.75 82 THR A O 1
ATOM 629 N N . ILE A 1 83 ? -10.406 -1.181 18.361 1.00 96.25 83 ILE A N 1
ATOM 630 C CA . ILE A 1 83 ? -9.865 -0.089 17.535 1.00 96.25 83 ILE A CA 1
ATOM 631 C C . ILE A 1 83 ? -8.931 0.824 18.343 1.00 96.25 83 ILE A C 1
ATOM 633 O O . ILE A 1 83 ? -7.916 1.274 17.818 1.00 96.25 83 ILE A O 1
ATOM 637 N N . LEU A 1 84 ? -9.235 1.068 19.622 1.00 97.62 84 LEU A N 1
ATOM 638 C CA . LEU A 1 84 ? -8.397 1.887 20.499 1.00 97.62 84 LEU A CA 1
ATOM 639 C C . LEU A 1 84 ? -7.015 1.256 20.720 1.00 97.62 84 LEU A C 1
ATOM 641 O O . LEU A 1 84 ? -6.007 1.935 20.541 1.00 97.62 84 LEU A O 1
ATOM 645 N N . GLU A 1 85 ? -6.964 -0.033 21.060 1.00 97.56 85 GLU A N 1
ATOM 646 C CA . GLU A 1 85 ? -5.709 -0.766 21.266 1.00 97.56 85 GLU A CA 1
ATOM 647 C C . GLU A 1 85 ? -4.871 -0.808 19.991 1.00 97.56 85 GLU A C 1
ATOM 649 O O . GLU A 1 85 ? -3.673 -0.522 20.029 1.00 97.56 85 GLU A O 1
ATOM 654 N N . VAL A 1 86 ? -5.499 -1.093 18.846 1.00 97.62 86 VAL A N 1
ATOM 655 C CA . VAL A 1 86 ? -4.799 -1.104 17.557 1.00 97.62 86 VAL A CA 1
ATOM 656 C C . VAL A 1 86 ? -4.254 0.286 17.224 1.00 97.62 86 VAL A C 1
ATOM 658 O O . VAL A 1 86 ? -3.107 0.404 16.801 1.00 97.62 86 VAL A O 1
ATOM 661 N N . THR A 1 87 ? -5.026 1.348 17.469 1.00 97.00 87 THR A N 1
ATOM 662 C CA . THR A 1 87 ? -4.591 2.728 17.199 1.00 97.00 87 THR A CA 1
ATOM 663 C C . THR A 1 87 ? -3.426 3.133 18.105 1.00 97.00 87 THR A C 1
ATOM 665 O O . THR A 1 87 ? -2.479 3.770 17.649 1.00 97.00 87 THR A O 1
ATOM 668 N N . MET A 1 88 ? -3.436 2.723 19.376 1.00 97.50 88 MET A N 1
ATOM 669 C CA . MET A 1 88 ? -2.295 2.922 20.275 1.00 97.50 88 MET A CA 1
ATOM 670 C C . MET A 1 88 ? -1.054 2.176 19.774 1.00 97.50 88 MET A C 1
ATOM 672 O O . MET A 1 88 ? 0.014 2.779 19.671 1.00 97.50 88 MET A O 1
ATOM 676 N N . LYS A 1 89 ? -1.199 0.909 19.361 1.00 97.25 89 LYS A N 1
ATOM 677 C CA . LYS A 1 89 ? -0.106 0.140 18.747 1.00 97.25 89 LYS A CA 1
ATOM 678 C C . LYS A 1 89 ? 0.418 0.802 17.475 1.00 97.25 89 LYS A C 1
ATOM 680 O O . LYS A 1 89 ? 1.623 0.813 17.262 1.00 97.25 89 LYS A O 1
ATOM 685 N N . MET A 1 90 ? -0.448 1.382 16.642 1.00 97.25 90 MET A N 1
ATOM 686 C CA . MET A 1 90 ? -0.047 2.141 15.449 1.00 97.25 90 MET A CA 1
ATOM 687 C C . MET A 1 90 ? 0.832 3.345 15.814 1.00 97.25 90 MET A C 1
ATOM 689 O O . MET A 1 90 ? 1.863 3.554 15.175 1.00 97.25 90 MET A O 1
ATOM 693 N N . VAL A 1 91 ? 0.486 4.087 16.873 1.00 96.88 91 VAL A N 1
ATOM 694 C CA . VAL A 1 91 ? 1.300 5.206 17.385 1.00 96.88 91 VAL A CA 1
ATOM 695 C C . VAL A 1 91 ? 2.649 4.717 17.917 1.00 96.88 91 VAL A C 1
ATOM 697 O O . VAL A 1 91 ? 3.685 5.263 17.539 1.00 96.88 91 VAL A O 1
ATOM 700 N N . GLU A 1 92 ? 2.658 3.674 18.750 1.00 96.50 92 GLU A N 1
ATOM 701 C CA . GLU A 1 92 ? 3.887 3.090 19.310 1.00 96.50 92 GLU A CA 1
ATOM 702 C C . GLU A 1 92 ? 4.814 2.538 18.221 1.00 96.50 92 GLU A C 1
ATOM 704 O O . GLU A 1 92 ? 6.031 2.710 18.279 1.00 96.50 92 GLU A O 1
ATOM 709 N N . TYR A 1 93 ? 4.231 1.914 17.197 1.00 95.75 93 TYR A N 1
ATOM 710 C CA . TYR A 1 93 ? 4.945 1.355 16.054 1.00 95.75 93 TYR A CA 1
ATOM 711 C C . TYR A 1 93 ? 5.316 2.403 14.995 1.00 95.75 93 TYR A C 1
ATOM 713 O O . TYR A 1 93 ? 5.981 2.071 14.017 1.00 95.75 93 TYR A O 1
ATOM 721 N N . GLN A 1 94 ? 4.879 3.657 15.160 1.00 94.94 94 GLN A N 1
ATOM 722 C CA . GLN A 1 94 ? 5.033 4.732 14.174 1.00 94.94 94 GLN A CA 1
ATOM 723 C C . GLN A 1 94 ? 4.518 4.339 12.776 1.00 94.94 94 GLN A C 1
ATOM 725 O O . GLN A 1 94 ? 5.109 4.693 11.755 1.00 94.94 94 GLN A O 1
ATOM 730 N N . SER A 1 95 ? 3.407 3.599 12.727 1.00 93.75 95 SER A N 1
ATOM 731 C CA . SER A 1 95 ? 2.763 3.166 11.486 1.00 93.75 95 SER A CA 1
ATOM 732 C C . SER A 1 95 ? 1.437 3.882 11.280 1.00 93.75 95 SER A C 1
ATOM 734 O O . SER A 1 95 ? 0.642 4.019 12.204 1.00 93.75 95 SER A O 1
ATOM 736 N N . SER A 1 96 ? 1.157 4.280 10.040 1.00 94.38 96 SER A N 1
ATOM 737 C CA . SER A 1 96 ? -0.151 4.809 9.636 1.00 94.38 96 SER A CA 1
ATOM 738 C C . SER A 1 96 ? -1.161 3.715 9.292 1.00 94.38 96 SER A C 1
ATOM 740 O O . SER A 1 96 ? -2.276 4.020 8.893 1.00 94.38 96 SER A O 1
ATOM 742 N N . SER A 1 97 ? -0.770 2.442 9.377 1.00 95.75 97 SER A N 1
ATOM 743 C CA . SER A 1 97 ? -1.652 1.315 9.074 1.00 95.75 97 SER A CA 1
ATOM 744 C C . SER A 1 97 ? -1.258 0.042 9.820 1.00 95.75 97 SER A C 1
ATOM 746 O O . SER A 1 97 ? -0.114 -0.117 10.258 1.00 95.75 97 SER A O 1
ATOM 748 N N . ALA A 1 98 ? -2.206 -0.880 9.951 1.00 96.62 98 ALA A N 1
ATOM 749 C CA . ALA A 1 98 ? -1.996 -2.202 10.526 1.00 96.62 98 ALA A CA 1
ATOM 750 C C . ALA A 1 98 ? -2.642 -3.286 9.652 1.00 96.62 98 ALA A C 1
ATOM 752 O O . ALA A 1 98 ? -3.728 -3.096 9.103 1.00 96.62 98 ALA A O 1
ATOM 753 N N . MET A 1 99 ? -1.986 -4.440 9.543 1.00 96.44 99 MET A N 1
ATOM 754 C CA . MET A 1 99 ? -2.546 -5.641 8.925 1.00 96.44 99 MET A CA 1
ATOM 755 C C . MET A 1 99 ? -3.429 -6.366 9.935 1.00 96.44 99 MET A C 1
ATOM 757 O O . MET A 1 99 ? -2.955 -6.768 10.997 1.00 96.44 99 MET A O 1
ATOM 761 N N . VAL A 1 100 ? -4.698 -6.567 9.590 1.00 97.06 100 VAL A N 1
ATOM 762 C CA . VAL A 1 100 ? -5.648 -7.302 10.428 1.00 97.06 100 VAL A CA 1
ATOM 763 C C . VAL A 1 100 ? -5.632 -8.768 10.020 1.00 97.06 100 VAL A C 1
ATOM 765 O O . VAL A 1 100 ? -5.881 -9.094 8.856 1.00 97.06 100 VAL A O 1
ATOM 768 N N . MET A 1 101 ? -5.353 -9.654 10.973 1.00 96.75 101 MET A N 1
ATOM 769 C CA . MET A 1 101 ? -5.249 -11.094 10.747 1.00 96.75 101 MET A CA 1
ATOM 770 C C . MET A 1 101 ? -6.376 -11.860 11.440 1.00 96.75 101 MET A C 1
ATOM 772 O O . MET A 1 101 ? -6.697 -11.610 12.602 1.00 96.75 101 MET A O 1
ATOM 776 N N . VAL A 1 102 ? -6.919 -12.855 10.739 1.00 96.19 102 VAL A N 1
ATOM 777 C CA . VAL A 1 102 ? -7.865 -13.853 11.259 1.00 96.19 102 VAL A CA 1
A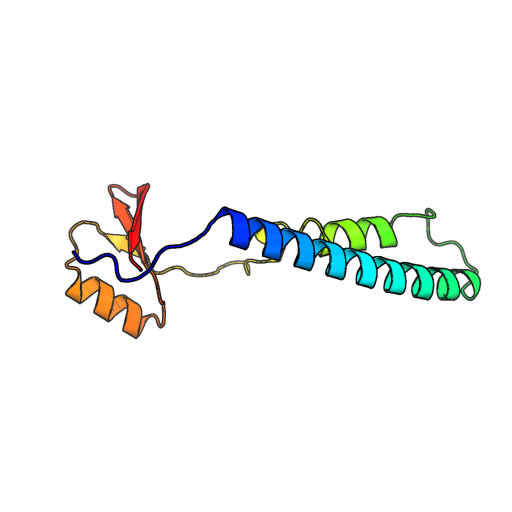TOM 778 C C . VAL A 1 102 ? -7.289 -15.225 10.939 1.00 96.19 102 VAL A C 1
ATOM 780 O O . VAL A 1 102 ? -6.995 -15.501 9.780 1.00 96.19 102 VAL A O 1
ATOM 783 N N . GLU A 1 103 ? -7.075 -16.075 11.946 1.00 92.56 103 GLU A N 1
ATOM 784 C CA . GLU A 1 103 ? -6.519 -17.430 11.752 1.00 92.56 103 GLU A CA 1
ATOM 785 C C . GLU A 1 103 ? -5.235 -17.455 10.895 1.00 92.56 103 GLU A C 1
ATOM 787 O O . GLU A 1 103 ? -5.056 -18.294 10.011 1.00 92.56 103 GLU A O 1
ATOM 792 N N . ASN A 1 104 ? -4.337 -16.492 11.129 1.00 89.94 104 ASN A N 1
ATOM 793 C CA . ASN A 1 104 ? -3.089 -16.320 10.377 1.00 89.94 104 ASN A CA 1
ATOM 794 C C . ASN A 1 104 ? -3.272 -16.031 8.868 1.00 89.94 104 ASN A C 1
ATOM 796 O O . ASN A 1 104 ? -2.338 -16.178 8.079 1.00 89.94 104 ASN A O 1
ATOM 800 N N . LYS A 1 105 ? -4.462 -15.583 8.457 1.00 95.44 105 LYS A N 1
ATOM 801 C CA . LYS A 1 105 ? -4.759 -15.069 7.116 1.00 95.44 105 LYS A CA 1
ATOM 802 C C . LYS A 1 105 ? -5.039 -13.572 7.179 1.00 95.44 105 LYS A C 1
ATOM 804 O O . LYS A 1 105 ? -5.642 -13.089 8.135 1.00 95.44 105 LYS A O 1
ATOM 809 N N . LEU A 1 106 ? -4.621 -12.851 6.141 1.00 95.88 106 LEU A N 1
ATOM 810 C CA . LEU A 1 106 ? -4.915 -11.428 5.999 1.00 95.88 106 LEU A CA 1
ATOM 811 C C . LEU A 1 106 ? -6.420 -11.233 5.786 1.00 95.88 106 LEU A C 1
ATOM 813 O O . LEU A 1 106 ? -6.967 -11.703 4.790 1.00 95.88 106 LEU A O 1
ATOM 817 N N . ALA A 1 107 ? -7.065 -10.533 6.715 1.00 95.88 107 ALA A N 1
ATOM 818 C CA . ALA A 1 107 ? -8.476 -10.171 6.630 1.00 95.88 107 ALA A CA 1
ATOM 819 C C . ALA A 1 107 ? -8.671 -8.764 6.050 1.00 95.88 107 ALA A C 1
ATOM 821 O O . ALA A 1 107 ? -9.648 -8.513 5.348 1.00 95.88 107 ALA A O 1
ATOM 822 N N . GLY A 1 108 ? -7.736 -7.847 6.313 1.00 95.25 108 GLY A N 1
ATOM 823 C CA . GLY A 1 108 ? -7.813 -6.481 5.810 1.00 95.25 108 GLY A CA 1
ATOM 824 C C . GLY A 1 108 ? -6.708 -5.578 6.340 1.00 95.25 108 GLY A C 1
ATOM 825 O O . GLY A 1 108 ? -5.735 -6.038 6.939 1.00 95.25 108 GLY A O 1
ATOM 826 N N . ILE A 1 109 ? -6.873 -4.280 6.102 1.00 96.38 109 ILE A N 1
ATOM 827 C CA . ILE A 1 109 ? -5.958 -3.231 6.550 1.00 96.38 109 ILE A CA 1
ATOM 828 C C . ILE A 1 109 ? -6.773 -2.220 7.353 1.00 96.38 109 ILE A C 1
ATOM 830 O O . ILE A 1 109 ? -7.825 -1.778 6.890 1.00 96.38 109 ILE A O 1
ATOM 834 N N . LEU A 1 110 ? -6.280 -1.860 8.535 1.00 96.00 110 LEU A N 1
ATOM 835 C CA . LEU A 1 110 ? -6.746 -0.690 9.272 1.00 96.00 110 LEU A CA 1
ATOM 836 C C . LEU A 1 110 ? -5.838 0.495 8.929 1.00 96.00 110 LEU A C 1
ATOM 838 O O . LEU A 1 110 ? -4.615 0.342 8.944 1.00 96.00 110 LEU A O 1
ATOM 842 N N . THR A 1 111 ? -6.429 1.647 8.616 1.00 94.25 111 THR A N 1
ATOM 843 C CA . THR A 1 111 ? -5.744 2.885 8.201 1.00 94.25 111 THR A CA 1
ATOM 844 C C . THR A 1 111 ? -6.361 4.094 8.873 1.00 94.25 111 THR A C 1
ATOM 846 O O . THR A 1 111 ? -7.612 4.093 8.960 1.00 94.25 111 THR A O 1
#